Protein AF-A0A6V7J0J3-F1 (afdb_monomer_lite)

InterPro domains:
  IPR042089 Peptidase M13, domain 2 [G3DSA:1.10.1380.10] (1-48)

Secondary structure (DSSP, 8-state):
--HHHHHHHHHTT-TT----S------S-HHHHHHHHHHHHHS-GGG-

Foldseek 3Di:
DPVQVVVCVVCVVPPVDDRPPPDDDDDPCVVVVVVVVVVVVPDDPVRD

Radius of gyration: 13.39 Å; chains: 1; bounding box: 27×19×33 Å

pLDDT: mean 92.1, std 2.63, range [83.38, 95.44]

Structure (mmCIF, N/CA/C/O backbone):
data_AF-A0A6V7J0J3-F1
#
_entry.id   AF-A0A6V7J0J3-F1
#
loop_
_atom_site.group_PDB
_atom_site.id
_atom_site.type_symbol
_atom_site.label_atom_id
_atom_site.label_alt_id
_atom_site.label_comp_id
_atom_site.label_asym_id
_atom_site.label_entity_id
_atom_site.label_seq_id
_atom_site.pdbx_PDB_ins_code
_atom_site.Cartn_x
_atom_site.Cartn_y
_atom_site.Cartn_z
_atom_site.occupancy
_atom_site.B_iso_or_equiv
_atom_site.auth_seq_id
_atom_site.auth_comp_id
_atom_site.auth_asym_id
_atom_site.auth_atom_id
_atom_site.pdbx_PDB_model_num
ATOM 1 N N . ILE A 1 1 ? -2.705 5.036 4.026 1.00 83.38 1 ILE A N 1
ATOM 2 C CA . ILE A 1 1 ? -1.620 4.273 3.372 1.00 83.38 1 ILE A CA 1
ATOM 3 C C . ILE A 1 1 ? -1.551 4.744 1.931 1.00 83.38 1 ILE A C 1
ATOM 5 O O . ILE A 1 1 ? -2.574 4.688 1.255 1.00 83.38 1 ILE A O 1
ATOM 9 N N . ASN A 1 2 ? -0.406 5.267 1.495 1.00 90.19 2 ASN A N 1
ATOM 10 C CA . ASN A 1 2 ? -0.181 5.623 0.097 1.00 90.19 2 ASN A CA 1
ATOM 11 C C . ASN A 1 2 ? 0.493 4.438 -0.607 1.00 90.19 2 ASN A C 1
ATOM 13 O O . ASN A 1 2 ? 1.715 4.340 -0.619 1.00 90.19 2 ASN A O 1
ATOM 17 N N . TRP A 1 3 ? -0.314 3.525 -1.154 1.00 89.88 3 TRP A N 1
ATOM 18 C CA . TRP A 1 3 ? 0.182 2.286 -1.761 1.00 89.88 3 TRP A CA 1
ATOM 19 C C . TRP A 1 3 ? 1.109 2.525 -2.951 1.00 89.88 3 TRP A C 1
ATOM 21 O O . TRP A 1 3 ? 2.097 1.815 -3.090 1.00 89.88 3 TRP A O 1
ATOM 31 N N . LEU A 1 4 ? 0.841 3.547 -3.769 1.00 92.94 4 LEU A N 1
ATOM 32 C CA . LEU A 1 4 ? 1.691 3.874 -4.912 1.00 92.94 4 LEU A CA 1
ATOM 33 C C . LEU A 1 4 ? 3.094 4.296 -4.465 1.00 92.94 4 LEU A C 1
ATOM 35 O O . LEU A 1 4 ? 4.076 3.816 -5.023 1.00 92.94 4 LEU A O 1
ATOM 39 N N . ALA A 1 5 ? 3.190 5.156 -3.446 1.00 93.88 5 ALA A N 1
ATOM 40 C CA . ALA A 1 5 ? 4.480 5.541 -2.876 1.00 93.88 5 ALA A CA 1
ATOM 41 C C . ALA A 1 5 ? 5.205 4.324 -2.282 1.00 93.88 5 ALA A C 1
ATOM 43 O O . ALA A 1 5 ? 6.348 4.071 -2.6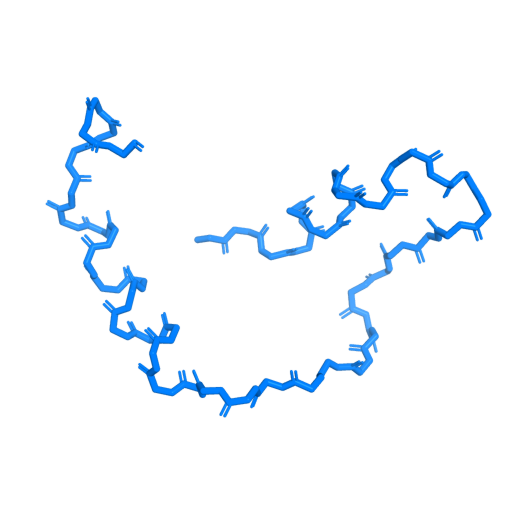36 1.00 93.88 5 ALA A O 1
ATOM 44 N N . THR A 1 6 ? 4.510 3.500 -1.489 1.00 91.81 6 THR A N 1
ATOM 45 C CA . THR A 1 6 ? 5.090 2.276 -0.914 1.00 91.81 6 THR A CA 1
ATOM 46 C C . THR A 1 6 ? 5.618 1.318 -1.985 1.00 91.81 6 THR A C 1
ATOM 48 O O . THR A 1 6 ? 6.715 0.783 -1.844 1.00 91.81 6 THR A O 1
ATOM 51 N N . CYS A 1 7 ? 4.872 1.101 -3.072 1.00 92.31 7 CYS A N 1
ATOM 52 C CA . CYS A 1 7 ? 5.323 0.249 -4.169 1.00 92.31 7 CYS A CA 1
ATOM 53 C C . CYS A 1 7 ? 6.523 0.856 -4.907 1.00 92.31 7 CYS A C 1
ATOM 55 O O . CYS A 1 7 ? 7.461 0.127 -5.217 1.00 92.31 7 CYS A O 1
ATOM 57 N N . ARG A 1 8 ? 6.532 2.171 -5.156 1.00 93.62 8 ARG A N 1
ATOM 58 C CA . ARG A 1 8 ? 7.683 2.851 -5.772 1.00 93.62 8 ARG A CA 1
ATOM 59 C C . ARG A 1 8 ? 8.936 2.731 -4.917 1.00 93.62 8 ARG A C 1
ATOM 61 O O . ARG A 1 8 ? 9.981 2.387 -5.452 1.00 93.62 8 ARG A O 1
ATOM 68 N N . ASP A 1 9 ? 8.816 2.935 -3.611 1.00 94.19 9 ASP A N 1
ATOM 69 C CA . ASP A 1 9 ? 9.940 2.800 -2.685 1.00 94.19 9 ASP A CA 1
ATOM 70 C C . ASP A 1 9 ? 10.462 1.359 -2.670 1.00 94.19 9 ASP A C 1
ATOM 72 O O . ASP A 1 9 ? 11.666 1.133 -2.773 1.00 94.19 9 ASP A O 1
ATOM 76 N N . MET A 1 10 ? 9.564 0.369 -2.633 1.00 92.06 10 MET A N 1
ATOM 77 C CA . MET A 1 10 ? 9.935 -1.050 -2.631 1.00 92.06 10 MET A CA 1
ATOM 78 C C . MET A 1 10 ? 10.655 -1.482 -3.918 1.00 92.06 10 MET A C 1
ATOM 80 O O . MET A 1 10 ? 11.613 -2.249 -3.855 1.00 92.06 10 MET A O 1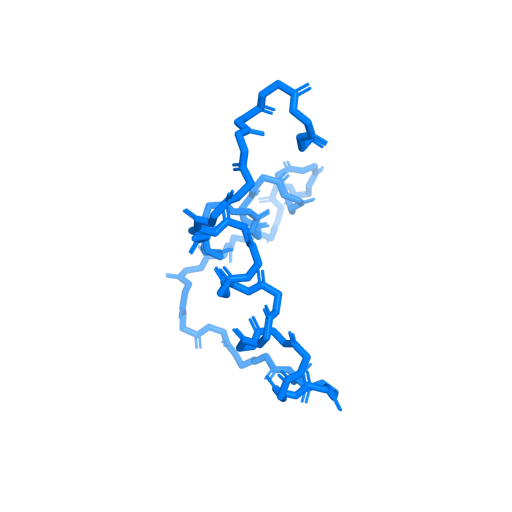
ATOM 84 N N . PHE A 1 11 ? 10.208 -0.997 -5.079 1.00 92.38 11 PHE A N 1
ATOM 85 C CA . PHE A 1 11 ? 10.817 -1.325 -6.373 1.00 92.38 11 PHE A CA 1
ATOM 86 C C . PHE A 1 11 ? 11.940 -0.366 -6.788 1.00 92.38 11 PHE A C 1
ATOM 88 O O . PHE A 1 11 ? 12.585 -0.607 -7.803 1.00 92.38 11 PHE A O 1
ATOM 95 N N . SER A 1 12 ? 12.240 0.661 -5.987 1.00 92.31 12 SER A N 1
ATOM 96 C CA . SER A 1 12 ? 13.284 1.655 -6.287 1.00 92.31 12 SER A CA 1
ATOM 97 C C . SER A 1 12 ? 14.678 1.050 -6.478 1.00 92.31 12 SER A C 1
ATOM 99 O O . SER A 1 12 ? 15.506 1.620 -7.185 1.00 92.31 12 SER A O 1
ATOM 101 N N . ILE A 1 13 ? 14.930 -0.126 -5.894 1.00 92.50 13 ILE A N 1
ATOM 102 C CA . ILE A 1 13 ? 16.194 -0.858 -6.038 1.00 92.50 13 ILE A CA 1
ATOM 103 C C . ILE A 1 13 ? 16.423 -1.388 -7.459 1.00 92.50 13 ILE A C 1
ATOM 105 O O . ILE A 1 13 ? 17.555 -1.727 -7.799 1.00 92.50 13 ILE A O 1
ATOM 109 N N . ASN A 1 14 ? 15.367 -1.498 -8.272 1.00 91.81 14 ASN A N 1
ATOM 110 C CA . ASN A 1 14 ? 15.446 -2.000 -9.634 1.00 91.81 14 ASN A CA 1
ATOM 111 C C . ASN A 1 14 ? 15.026 -0.901 -10.629 1.00 91.81 14 ASN A C 1
ATOM 113 O O . ASN A 1 14 ? 13.830 -0.722 -10.868 1.00 91.81 14 ASN A O 1
ATOM 117 N N . PRO A 1 15 ? 15.985 -0.174 -11.232 1.00 83.69 15 PRO A N 1
ATOM 118 C CA . PRO A 1 15 ? 15.700 0.988 -12.075 1.00 83.69 15 PRO A CA 1
ATOM 119 C C . PRO A 1 15 ? 14.956 0.649 -13.376 1.00 83.69 15 PRO A C 1
ATOM 121 O O . PRO A 1 15 ? 14.409 1.546 -14.013 1.00 83.69 15 PRO A O 1
ATOM 124 N N . GLU A 1 16 ? 14.897 -0.626 -13.769 1.00 92.44 16 GLU A N 1
ATOM 125 C CA . GLU A 1 16 ? 14.121 -1.084 -14.929 1.00 92.44 16 GLU A CA 1
ATOM 126 C C 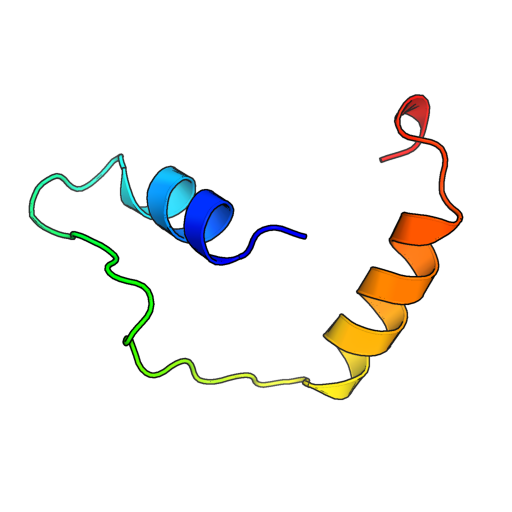. GLU A 1 16 ? 12.618 -1.212 -14.625 1.00 92.44 16 GLU A C 1
ATOM 128 O O . GLU A 1 16 ? 11.801 -1.327 -15.540 1.00 92.44 16 GLU A O 1
ATOM 133 N N . VAL A 1 17 ? 12.229 -1.172 -13.345 1.00 89.38 17 VAL A N 1
ATOM 134 C CA . VAL A 1 17 ? 10.840 -1.312 -12.902 1.00 89.38 17 VAL A CA 1
ATOM 135 C C . VAL A 1 17 ? 10.299 0.049 -12.470 1.00 89.38 17 VAL A C 1
ATOM 137 O O . VAL A 1 17 ? 10.643 0.573 -11.415 1.00 89.38 17 VAL A O 1
ATOM 140 N N . THR A 1 18 ? 9.395 0.614 -13.270 1.00 91.62 18 THR A N 1
ATOM 141 C CA . THR A 1 18 ? 8.657 1.837 -12.919 1.00 91.62 18 THR A CA 1
ATOM 142 C C . THR A 1 18 ? 7.207 1.497 -12.584 1.00 91.62 18 THR A C 1
ATOM 144 O O . THR A 1 18 ? 6.530 0.847 -13.373 1.00 91.62 18 THR A O 1
ATOM 147 N N . ILE A 1 19 ? 6.726 1.955 -11.421 1.00 93.81 19 ILE A N 1
ATOM 148 C CA . ILE A 1 19 ? 5.336 1.773 -10.973 1.00 93.81 19 ILE A CA 1
ATOM 149 C C . ILE A 1 19 ? 4.526 3.045 -11.265 1.00 93.81 19 ILE A C 1
ATOM 151 O O . ILE A 1 19 ? 4.770 4.119 -10.691 1.00 93.81 19 ILE A O 1
ATOM 155 N N . TYR A 1 20 ? 3.543 2.926 -12.149 1.00 93.44 20 TYR A N 1
ATOM 156 C CA . TYR A 1 20 ? 2.695 4.007 -12.648 1.00 93.44 20 TYR A CA 1
ATOM 157 C C . TYR A 1 20 ? 1.379 4.151 -11.870 1.00 93.44 20 TYR A C 1
ATOM 159 O O . TYR A 1 20 ? 0.799 5.236 -11.858 1.00 93.44 20 TYR A O 1
ATOM 167 N N . GLY A 1 21 ? 0.941 3.105 -11.170 1.00 91.12 21 GLY A N 1
ATOM 168 C CA . GLY A 1 21 ? -0.315 3.037 -10.416 1.00 91.12 21 GLY A CA 1
ATOM 169 C C . GLY A 1 21 ? -1.481 2.417 -11.190 1.00 91.12 21 GLY A C 1
ATOM 170 O O . GLY A 1 21 ? -2.559 2.256 -10.623 1.00 91.12 21 GLY A O 1
ATOM 171 N N . SER A 1 22 ? -1.279 2.067 -12.461 1.00 95.44 22 SER A N 1
ATOM 172 C CA . SER A 1 22 ? -2.241 1.336 -13.297 1.00 95.44 22 SER A CA 1
ATOM 173 C C . SER A 1 22 ? -1.996 -0.177 -13.305 1.00 95.44 22 SER A C 1
ATOM 175 O O . SER A 1 22 ? -2.700 -0.916 -13.996 1.00 95.44 22 SER A O 1
ATOM 177 N N . GLU A 1 23 ? -0.999 -0.655 -12.559 1.00 93.19 23 GLU A N 1
ATOM 178 C CA . GLU A 1 23 ? -0.638 -2.065 -12.511 1.00 93.19 23 GLU A CA 1
ATOM 179 C C . GLU A 1 23 ? -1.752 -2.909 -11.884 1.00 93.19 23 GLU A C 1
ATOM 181 O O . GLU A 1 23 ? -2.399 -2.530 -10.906 1.00 93.19 23 GLU A O 1
ATOM 186 N N . SER A 1 24 ? -1.942 -4.111 -12.427 1.00 93.44 24 SER A N 1
ATOM 187 C CA . SER A 1 24 ? -2.845 -5.097 -11.8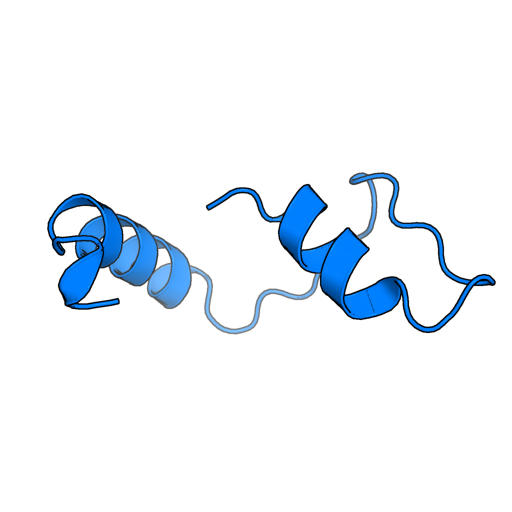37 1.00 93.44 24 SER A CA 1
ATOM 188 C C . SER A 1 24 ? -2.188 -5.757 -10.629 1.00 93.44 24 SER A C 1
ATOM 190 O O . SER A 1 24 ? -1.100 -6.322 -10.732 1.00 93.44 24 SER A O 1
ATOM 192 N N . LEU A 1 25 ? -2.869 -5.718 -9.484 1.00 90.00 25 LEU A N 1
ATOM 193 C CA . LEU A 1 25 ? -2.391 -6.300 -8.232 1.00 90.00 25 LEU A CA 1
ATOM 194 C C . LEU A 1 25 ? -3.278 -7.469 -7.808 1.00 90.00 25 LEU A C 1
ATOM 196 O O . LEU A 1 25 ? -4.502 -7.353 -7.751 1.00 90.00 25 LEU A O 1
ATOM 200 N N . LEU A 1 26 ? -2.652 -8.586 -7.439 1.00 93.69 26 LEU A N 1
ATOM 201 C CA . LEU A 1 26 ? -3.351 -9.703 -6.815 1.00 93.69 26 LEU A CA 1
ATOM 202 C C . LEU A 1 26 ? -3.435 -9.485 -5.299 1.00 93.69 26 LEU A C 1
ATOM 204 O O . LEU A 1 26 ? -2.451 -9.656 -4.578 1.00 93.69 26 LEU A O 1
ATOM 208 N N . VAL A 1 27 ? -4.627 -9.161 -4.801 1.00 91.38 27 VAL A N 1
ATOM 209 C CA . VAL A 1 27 ? -4.870 -8.958 -3.366 1.00 91.38 27 VAL A CA 1
ATOM 210 C C . VAL A 1 27 ? -5.427 -10.242 -2.750 1.00 91.38 27 VAL A C 1
ATOM 212 O O . VAL A 1 27 ? -6.605 -10.549 -2.889 1.00 91.38 27 VAL A O 1
ATOM 215 N N . LYS A 1 28 ? -4.579 -11.002 -2.045 1.00 93.38 28 LYS A N 1
ATOM 216 C CA . LYS A 1 28 ? -4.964 -12.304 -1.459 1.00 93.38 28 LYS A CA 1
ATOM 217 C C . LYS A 1 28 ? -5.951 -12.207 -0.289 1.00 93.38 28 LYS A C 1
ATOM 219 O O . LYS A 1 28 ? -6.714 -13.137 -0.066 1.00 93.38 28 LYS A O 1
ATOM 224 N N . ALA A 1 29 ? -5.916 -11.116 0.475 1.00 93.25 29 ALA A N 1
ATOM 225 C CA . ALA A 1 29 ? -6.735 -10.930 1.674 1.00 93.25 29 ALA A CA 1
ATOM 226 C C . ALA A 1 29 ? -7.297 -9.498 1.725 1.00 93.25 29 ALA A C 1
ATOM 228 O O . ALA A 1 29 ? -6.807 -8.670 2.496 1.00 93.25 29 ALA A O 1
ATOM 229 N N . PRO A 1 30 ? -8.297 -9.166 0.892 1.00 87.94 30 PRO A N 1
A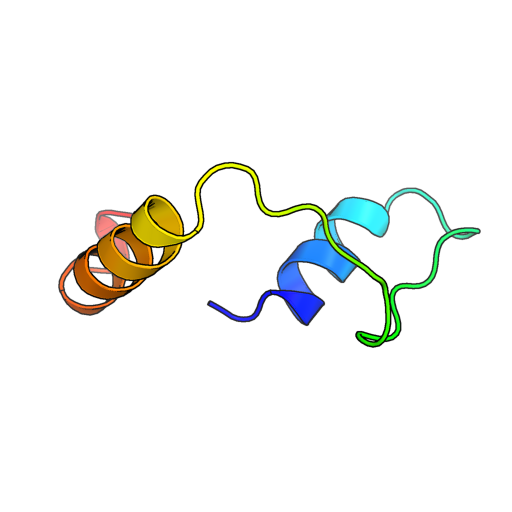TOM 230 C CA . PRO A 1 30 ? -8.807 -7.798 0.779 1.00 87.94 30 PRO A CA 1
ATOM 231 C C . PRO A 1 30 ? -9.339 -7.250 2.113 1.00 87.94 30 PRO A C 1
ATOM 233 O O . PRO A 1 30 ? -9.023 -6.122 2.494 1.00 87.94 30 PRO A O 1
ATOM 236 N N . ASP A 1 31 ? -10.047 -8.076 2.886 1.00 94.31 31 ASP A N 1
ATOM 237 C CA . ASP A 1 31 ? -10.628 -7.673 4.173 1.00 94.31 31 ASP A CA 1
ATOM 238 C C . ASP A 1 31 ? -9.580 -7.333 5.235 1.00 94.31 31 ASP A C 1
ATOM 240 O O . ASP A 1 31 ? -9.814 -6.483 6.102 1.00 94.31 31 ASP A O 1
ATOM 244 N N . TYR A 1 32 ? -8.415 -7.986 5.176 1.00 94.56 32 TYR A N 1
ATOM 245 C CA . TYR A 1 32 ? -7.311 -7.704 6.086 1.00 94.56 32 TYR A CA 1
ATOM 246 C C . TYR A 1 32 ? -6.849 -6.256 5.931 1.00 94.56 32 TYR A C 1
ATOM 248 O O . TYR A 1 32 ? -6.720 -5.550 6.928 1.00 94.56 32 TYR A O 1
ATOM 256 N N . PHE A 1 33 ? -6.670 -5.779 4.695 1.00 91.50 33 PHE A N 1
ATOM 257 C CA . PHE A 1 33 ? -6.182 -4.423 4.440 1.00 91.50 33 PHE A CA 1
ATOM 258 C C . PHE A 1 33 ? -7.177 -3.348 4.877 1.00 91.50 33 PHE A C 1
ATOM 260 O O . PHE A 1 33 ? -6.760 -2.312 5.396 1.00 91.50 33 PHE A O 1
ATOM 267 N N . THR A 1 34 ? -8.480 -3.609 4.762 1.00 91.88 34 THR A N 1
ATOM 268 C CA . THR A 1 34 ? -9.508 -2.710 5.306 1.00 91.88 34 THR A CA 1
ATOM 269 C C . THR A 1 34 ? -9.415 -2.613 6.829 1.00 91.88 34 THR A C 1
ATOM 271 O O . THR A 1 34 ? -9.359 -1.507 7.376 1.00 91.88 34 THR A O 1
ATOM 274 N N . LYS A 1 35 ? -9.337 -3.751 7.531 1.00 94.94 35 LYS A N 1
ATOM 275 C CA . LYS A 1 35 ? -9.202 -3.783 9.001 1.00 94.94 35 LYS A CA 1
ATOM 276 C C . LYS A 1 35 ? -7.882 -3.162 9.463 1.00 94.94 35 LYS A C 1
ATOM 278 O O . LYS A 1 35 ? -7.857 -2.402 10.429 1.00 94.94 35 LYS A O 1
ATOM 283 N N . PHE A 1 36 ? -6.797 -3.433 8.745 1.00 92.69 36 PHE A N 1
ATOM 284 C CA . PHE A 1 36 ? -5.479 -2.871 9.013 1.00 92.69 36 PHE A CA 1
ATOM 285 C C . PHE A 1 36 ? -5.472 -1.347 8.852 1.00 92.69 36 PHE A C 1
ATOM 287 O O . PHE A 1 36 ? -4.991 -0.637 9.731 1.00 92.69 36 PHE A O 1
ATOM 294 N N . ALA A 1 37 ? -6.091 -0.817 7.793 1.00 91.50 37 ALA A N 1
ATOM 295 C CA . ALA A 1 37 ? -6.216 0.625 7.599 1.00 91.50 37 ALA A CA 1
ATOM 296 C C . ALA A 1 37 ? -7.025 1.300 8.722 1.00 91.50 37 ALA A C 1
ATOM 298 O O . ALA A 1 37 ? -6.675 2.398 9.156 1.00 91.50 37 ALA A O 1
ATOM 299 N N . GLN A 1 38 ? -8.083 0.649 9.218 1.00 93.62 38 GLN A N 1
ATOM 300 C CA . GLN A 1 38 ? -8.845 1.139 10.372 1.00 93.62 38 GLN A CA 1
ATOM 301 C C . GLN A 1 38 ? -8.011 1.132 11.657 1.00 93.62 38 GLN A C 1
ATOM 303 O O . GLN A 1 38 ? -8.066 2.099 12.415 1.00 93.62 38 GLN A O 1
ATOM 308 N N . LEU A 1 39 ? -7.225 0.076 11.888 1.00 94.69 39 LEU A N 1
ATOM 309 C CA . LEU A 1 39 ? -6.316 -0.010 13.028 1.00 94.69 39 LEU A CA 1
ATOM 310 C C . LEU A 1 39 ? -5.264 1.103 12.979 1.00 94.69 39 LEU A C 1
ATOM 312 O O . LEU A 1 39 ? -5.121 1.830 13.953 1.00 94.69 39 LEU A O 1
ATOM 316 N N . LEU A 1 40 ? -4.593 1.296 11.844 1.00 92.88 40 LEU A N 1
ATOM 317 C CA . LEU A 1 40 ? -3.566 2.332 11.709 1.00 92.88 40 LEU A CA 1
ATOM 318 C C . LEU A 1 40 ? -4.104 3.741 11.971 1.00 92.88 40 LEU A C 1
ATOM 320 O O . LEU A 1 40 ? -3.423 4.540 12.597 1.00 92.88 40 LEU A O 1
ATOM 324 N N . ARG A 1 41 ? -5.342 4.047 11.560 1.00 92.25 41 ARG A N 1
ATOM 325 C CA . ARG A 1 41 ? -5.959 5.364 11.813 1.00 92.25 41 ARG A CA 1
ATOM 326 C C . ARG A 1 41 ? -6.124 5.698 13.297 1.00 92.25 41 ARG A C 1
ATOM 328 O O . ARG A 1 41 ? -6.228 6.873 13.629 1.00 92.25 41 ARG A O 1
ATOM 335 N N . ARG A 1 42 ? -6.197 4.689 14.168 1.00 94.69 42 ARG A N 1
ATOM 336 C CA . ARG A 1 42 ? -6.352 4.862 15.622 1.00 94.69 42 ARG A CA 1
ATOM 337 C C . ARG A 1 42 ? -5.068 4.589 16.406 1.00 94.69 42 ARG A C 1
ATOM 339 O O . ARG A 1 42 ? -5.064 4.766 17.621 1.00 94.69 42 ARG A O 1
ATOM 346 N N . THR A 1 43 ? -4.008 4.138 15.741 1.00 94.81 43 THR A N 1
ATOM 347 C CA . THR A 1 43 ? -2.726 3.837 16.376 1.00 94.81 43 THR A CA 1
ATOM 348 C C . THR A 1 43 ? -1.817 5.066 16.285 1.00 94.81 43 THR A C 1
ATOM 350 O O . THR A 1 43 ? -1.604 5.571 15.185 1.00 94.81 43 THR A O 1
ATOM 353 N N . PRO A 1 44 ? -1.275 5.569 17.409 1.00 94.44 44 PRO A N 1
ATOM 354 C CA . PRO A 1 44 ? -0.290 6.648 17.384 1.00 94.44 44 PRO A CA 1
ATOM 355 C C . PRO A 1 44 ? 0.953 6.260 16.580 1.00 94.44 44 PRO A C 1
ATOM 357 O O . PRO A 1 44 ? 1.412 5.127 16.678 1.00 94.44 44 PRO A O 1
ATOM 360 N N . GLU A 1 45 ? 1.548 7.216 15.867 1.00 90.38 45 GLU A N 1
ATOM 361 C CA . GLU A 1 45 ? 2.727 6.971 15.020 1.00 90.38 45 GLU A CA 1
ATOM 362 C C . GLU A 1 45 ? 3.903 6.367 15.794 1.00 90.38 45 GLU A C 1
ATOM 364 O O . GLU A 1 45 ? 4.514 5.424 15.324 1.00 90.38 45 GLU A O 1
ATOM 369 N N . ARG A 1 46 ? 4.140 6.800 17.040 1.00 94.12 46 ARG A N 1
ATOM 370 C CA . ARG A 1 46 ? 5.178 6.228 17.925 1.00 94.12 46 ARG A CA 1
ATOM 371 C C . ARG A 1 46 ? 5.029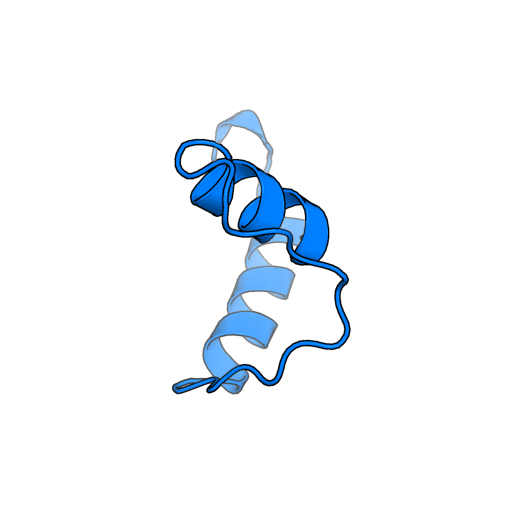 4.728 18.226 1.00 94.12 46 ARG A C 1
ATOM 373 O O . ARG A 1 46 ? 5.893 4.154 18.879 1.00 94.12 46 ARG A O 1
ATOM 380 N N . THR A 1 47 ? 3.874 4.148 17.917 1.00 92.44 47 THR A N 1
ATOM 381 C CA . THR A 1 47 ? 3.540 2.741 18.173 1.00 92.44 47 THR A CA 1
ATOM 382 C C . THR A 1 47 ? 3.615 1.897 16.898 1.00 92.44 47 THR A C 1
ATOM 384 O O . THR A 1 47 ? 3.630 0.673 17.001 1.00 92.44 47 THR A O 1
ATOM 387 N N . ILE A 1 48 ? 3.628 2.536 15.725 1.00 84.81 48 ILE A N 1
ATOM 388 C CA . ILE A 1 48 ? 3.770 1.902 14.407 1.00 84.81 48 ILE A CA 1
ATOM 389 C C . ILE A 1 48 ? 5.261 1.718 14.122 1.00 84.81 48 ILE A C 1
ATOM 391 O O . ILE A 1 48 ? 5.606 0.629 13.617 1.00 84.81 48 ILE A O 1
#

Sequence (48 aa):
INWLATCRDMFSINPEVTIYGSESLLVKAPDYFTKFAQLLRRTPERTI

Organism: NCBI:txid1563983